Protein AF-A0A957E5J2-F1 (afdb_monomer)

Radius of gyration: 19.12 Å; Cα contacts (8 Å, |Δi|>4): 49; chains: 1; bounding box: 54×34×33 Å

Secondary structure (DSSP, 8-state):
--STHHHHHHHHHHHHHH--TT---------EEEE-SSSEEEE-TTT--TTS---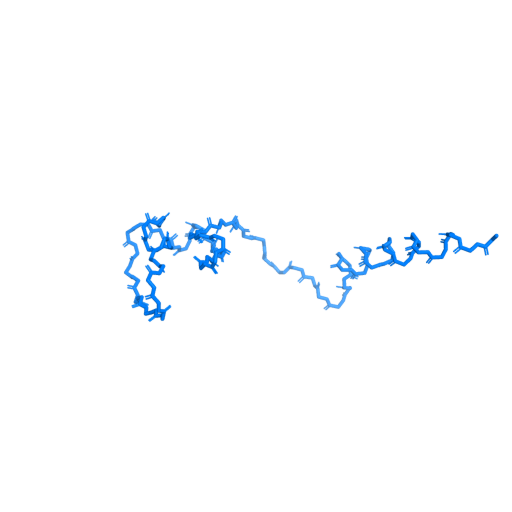---SSS--TTGGG-

Solvent-accessible surface area (backbone atoms only — not comparable to full-atom values): 4706 Å² total; per-residue (Å²): 144,84,71,74,72,62,57,58,54,51,54,51,51,56,52,48,73,75,53,45,89,90,60,75,84,89,75,90,75,67,76,44,80,31,34,49,94,89,52,55,50,77,42,45,66,92,80,51,48,67,87,54,90,73,92,83,83,86,83,86,84,81,57,45,37,76,78,60,72

pLDDT: mean 79.22, std 16.34, range [49.16, 95.81]

Foldseek 3Di:
DPPPVPVVVVVVVVVCVVCPVVDDDPDDADWDWWFDPVDIDIDRCVVDDLVDDDDDDDDDDGPRRNVRD

Sequence (69 aa):
MRQLHRVGKRIHWFIRKRIDPTFQTQIQRPLQKHGSKYGGWVIDPTSINADSIVYSFGVGEDISFDLSL

Mean predicted aligned error: 11.3 Å

Structure (mmCIF, N/CA/C/O backbone):
data_AF-A0A957E5J2-F1
#
_entry.id   AF-A0A957E5J2-F1
#
loop_
_atom_site.group_PDB
_atom_site.id
_atom_site.type_symbol
_atom_site.label_atom_id
_atom_site.label_alt_id
_atom_site.label_comp_id
_atom_site.label_asym_id
_atom_site.label_entity_id
_atom_site.label_seq_id
_atom_site.pdbx_PDB_ins_code
_atom_site.Cartn_x
_atom_site.Cartn_y
_atom_site.Cartn_z
_atom_site.occupancy
_atom_site.B_iso_or_equiv
_atom_site.auth_seq_id
_atom_site.auth_comp_id
_atom_site.auth_asym_id
_atom_site.auth_atom_id
_atom_site.pdbx_PDB_model_num
ATOM 1 N N . MET A 1 1 ? 40.091 19.949 10.836 1.00 52.34 1 MET A N 1
ATOM 2 C CA . MET A 1 1 ? 38.783 20.545 11.212 1.00 52.34 1 MET A CA 1
ATOM 3 C C . MET A 1 1 ? 37.844 20.695 10.000 1.00 52.34 1 MET A C 1
ATOM 5 O O . MET A 1 1 ? 37.609 21.804 9.542 1.00 52.34 1 MET A O 1
ATOM 9 N N . ARG A 1 2 ? 37.300 19.602 9.432 1.00 52.53 2 ARG A N 1
ATOM 10 C CA . ARG A 1 2 ? 36.343 19.694 8.295 1.00 52.53 2 ARG A CA 1
ATOM 11 C C . ARG A 1 2 ? 35.287 18.576 8.209 1.00 52.53 2 ARG A C 1
ATOM 13 O O . ARG A 1 2 ? 34.469 18.601 7.300 1.00 52.53 2 ARG A O 1
ATOM 20 N N . GLN A 1 3 ? 35.252 17.633 9.159 1.00 49.16 3 GLN A N 1
ATOM 21 C CA . GLN A 1 3 ? 34.264 16.537 9.165 1.00 49.16 3 GLN A CA 1
ATOM 22 C C . GLN A 1 3 ? 33.098 16.709 10.161 1.00 49.16 3 GLN A C 1
ATOM 24 O O . GLN A 1 3 ? 32.048 16.103 9.967 1.00 49.16 3 GLN A O 1
ATOM 29 N N . LEU A 1 4 ? 33.207 17.592 11.161 1.00 51.00 4 LEU A N 1
ATOM 30 C CA . LEU A 1 4 ? 32.170 17.776 12.197 1.00 51.00 4 LEU A CA 1
ATOM 31 C C . LEU A 1 4 ? 30.901 18.518 11.715 1.00 51.00 4 LEU A C 1
ATOM 33 O O . LEU A 1 4 ? 29.845 18.401 12.326 1.00 51.00 4 LEU A O 1
ATOM 37 N N . HIS A 1 5 ? 30.953 19.215 10.574 1.00 53.75 5 HIS A N 1
ATOM 38 C CA . HIS A 1 5 ? 29.831 20.021 10.062 1.00 53.75 5 HIS A CA 1
ATOM 39 C C . HIS A 1 5 ? 28.707 19.212 9.383 1.00 53.75 5 HIS A C 1
ATOM 41 O O . HIS A 1 5 ? 27.618 19.741 9.155 1.00 53.75 5 HIS A O 1
ATOM 47 N N . ARG A 1 6 ? 28.942 17.943 9.021 1.00 52.16 6 ARG A N 1
ATOM 48 C CA . ARG A 1 6 ? 27.946 17.120 8.302 1.00 52.16 6 ARG A CA 1
ATOM 49 C C . ARG A 1 6 ? 26.979 16.385 9.230 1.00 52.16 6 ARG A C 1
ATOM 51 O O . ARG A 1 6 ? 25.835 16.153 8.847 1.00 52.16 6 ARG A O 1
ATOM 58 N N 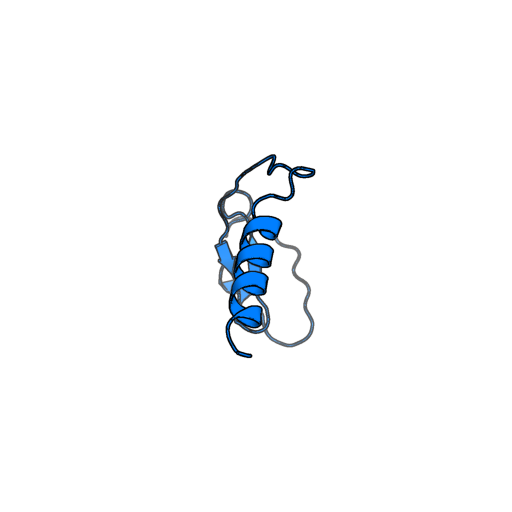. VAL A 1 7 ? 27.416 16.050 10.443 1.00 56.97 7 VAL A N 1
ATOM 59 C CA . VAL A 1 7 ? 26.610 15.290 11.412 1.00 56.97 7 VAL A CA 1
ATOM 60 C C . VAL A 1 7 ? 25.551 16.183 12.061 1.00 56.97 7 VAL A C 1
ATOM 62 O O . VAL A 1 7 ? 24.378 15.811 12.093 1.00 56.97 7 VAL A O 1
ATOM 65 N N . GLY A 1 8 ? 25.924 17.407 12.457 1.00 57.56 8 GLY A N 1
ATOM 66 C CA . GLY A 1 8 ? 24.996 18.372 13.058 1.00 57.56 8 GLY A CA 1
ATOM 67 C C . GLY A 1 8 ? 23.809 18.723 12.153 1.00 57.56 8 GLY A C 1
ATOM 68 O O . GLY A 1 8 ? 22.680 18.809 12.625 1.00 57.56 8 GLY A O 1
ATOM 69 N N . LYS A 1 9 ? 24.027 18.817 10.832 1.00 57.25 9 LYS A N 1
ATOM 70 C CA . LYS A 1 9 ? 22.946 19.064 9.861 1.00 57.25 9 LYS A CA 1
ATOM 71 C C . LYS A 1 9 ? 21.957 17.902 9.746 1.00 57.25 9 LYS A C 1
ATOM 73 O O . LYS A 1 9 ? 20.765 18.152 9.602 1.00 57.25 9 LYS A O 1
ATOM 78 N N . ARG A 1 10 ? 22.418 16.646 9.829 1.00 55.91 10 ARG A N 1
ATOM 79 C CA . ARG A 1 10 ? 21.526 15.470 9.812 1.00 55.91 10 ARG A CA 1
ATOM 80 C C . ARG A 1 10 ? 20.676 15.422 11.073 1.00 55.91 10 ARG A C 1
ATOM 82 O O . ARG A 1 10 ? 19.469 15.273 10.962 1.00 55.91 10 ARG A O 1
ATOM 89 N N . ILE A 1 11 ? 21.282 15.617 12.243 1.00 61.03 11 ILE A N 1
ATOM 90 C CA . ILE A 1 11 ? 20.563 15.638 13.526 1.00 61.03 11 ILE A CA 1
ATOM 91 C C . ILE A 1 11 ? 19.529 16.772 13.545 1.00 61.03 11 ILE A C 1
ATOM 93 O O . ILE A 1 11 ? 18.368 16.529 13.856 1.00 61.03 11 ILE A O 1
ATOM 97 N N . HIS A 1 12 ? 19.906 17.978 13.110 1.00 59.88 12 HIS A N 1
ATOM 98 C CA . HIS A 1 12 ? 18.984 19.108 12.970 1.00 59.88 12 HIS A CA 1
ATOM 99 C C . HIS A 1 12 ? 17.812 18.802 12.022 1.00 59.88 12 HIS A C 1
ATOM 101 O O . HIS A 1 12 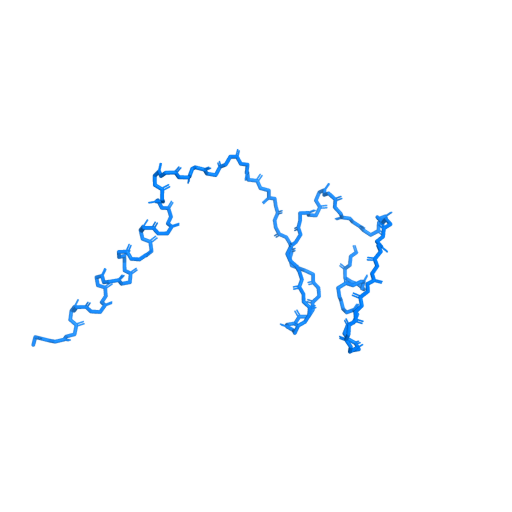? 16.665 19.101 12.342 1.00 59.88 12 HIS A O 1
ATOM 107 N N . TRP A 1 13 ? 18.081 18.164 10.879 1.00 57.38 13 TRP A N 1
ATOM 108 C CA . TRP A 1 13 ? 17.042 17.746 9.935 1.00 57.38 13 TRP A CA 1
ATOM 109 C C . TRP A 1 13 ? 16.100 16.689 10.534 1.00 57.38 13 TRP A C 1
ATOM 111 O O . TRP A 1 13 ? 14.888 16.797 10.372 1.00 57.38 13 TRP A O 1
ATOM 121 N N . PHE A 1 14 ? 16.628 15.716 11.286 1.00 56.69 14 PHE A N 1
ATOM 122 C CA . PHE A 1 14 ? 15.823 14.702 11.979 1.00 56.69 14 PHE A CA 1
ATOM 123 C C . PHE A 1 14 ? 14.950 15.291 13.096 1.00 56.69 14 PHE A C 1
ATOM 125 O O . PHE A 1 14 ? 13.802 14.877 13.245 1.00 56.69 14 PHE A O 1
ATOM 132 N N . ILE A 1 15 ? 15.456 16.274 13.845 1.00 60.19 15 ILE A N 1
ATOM 133 C CA . ILE A 1 15 ? 14.701 16.968 14.900 1.00 60.19 15 ILE A CA 1
ATOM 134 C C . ILE A 1 15 ? 13.587 17.823 14.282 1.00 60.19 15 ILE A C 1
ATOM 136 O O . ILE A 1 15 ? 12.439 17.742 14.709 1.00 60.19 15 ILE A O 1
ATOM 140 N N . ARG A 1 16 ? 13.893 18.579 13.221 1.00 56.75 16 ARG A N 1
ATOM 141 C CA . ARG A 1 16 ? 12.937 19.480 12.560 1.00 56.75 16 ARG A CA 1
ATOM 142 C C . ARG A 1 16 ? 11.830 18.746 11.796 1.00 56.75 16 ARG A C 1
ATOM 144 O O . ARG A 1 16 ? 10.728 19.263 11.708 1.00 56.75 16 ARG A O 1
ATOM 151 N N . LYS A 1 17 ? 12.079 17.538 11.273 1.00 53.56 17 LYS A N 1
ATOM 152 C CA . LYS A 1 17 ? 11.029 16.733 10.616 1.00 53.56 17 LYS A CA 1
ATOM 153 C C . LYS A 1 17 ? 10.067 16.048 11.592 1.00 53.56 17 LYS A C 1
ATOM 155 O O . LYS A 1 17 ? 8.958 15.717 11.193 1.00 53.56 17 LYS A O 1
ATOM 160 N N . ARG A 1 18 ? 10.496 15.790 12.834 1.00 52.16 18 ARG A N 1
ATOM 161 C CA . ARG A 1 18 ? 9.639 15.218 13.892 1.00 52.16 18 ARG A CA 1
ATOM 162 C C . ARG A 1 18 ? 8.857 16.274 14.668 1.00 52.16 18 ARG A C 1
ATOM 164 O O . ARG A 1 18 ? 7.897 15.927 15.342 1.00 52.16 18 ARG A O 1
ATOM 171 N N . ILE A 1 19 ? 9.304 17.523 14.606 1.00 56.50 19 ILE A N 1
ATOM 172 C CA . ILE A 1 19 ? 8.788 18.643 15.381 1.00 56.50 19 ILE A CA 1
ATOM 173 C C . ILE A 1 19 ? 8.646 19.807 14.405 1.00 56.50 19 ILE A C 1
ATOM 175 O O . ILE A 1 19 ? 9.434 20.750 14.441 1.00 56.50 19 ILE A O 1
ATOM 179 N N . ASP A 1 20 ? 7.698 19.719 13.475 1.00 61.47 20 ASP A N 1
ATOM 180 C CA . ASP A 1 20 ? 7.157 20.947 12.910 1.00 61.47 20 ASP A CA 1
ATOM 181 C C . ASP A 1 20 ? 6.101 21.426 13.916 1.00 61.47 20 ASP A C 1
ATOM 183 O O . ASP A 1 20 ? 5.001 20.877 13.941 1.00 61.47 20 ASP A O 1
ATOM 187 N N . PRO A 1 21 ? 6.419 22.364 14.832 1.00 58.91 21 PRO A N 1
ATOM 188 C CA . PRO A 1 21 ? 5.487 22.766 15.886 1.00 58.91 21 PRO A CA 1
ATOM 189 C C . PRO A 1 21 ? 4.218 23.411 15.318 1.00 58.9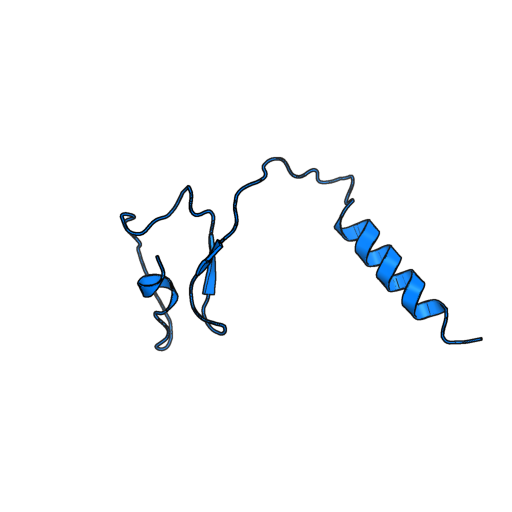1 21 PRO A C 1
ATOM 191 O O . PRO A 1 21 ? 3.251 23.597 16.052 1.00 58.91 21 PRO A O 1
ATOM 194 N N . THR A 1 22 ? 4.221 23.751 14.025 1.00 70.25 22 THR A N 1
ATOM 195 C CA . THR A 1 22 ? 3.058 24.297 13.331 1.00 70.25 22 THR A CA 1
ATOM 196 C C . THR A 1 22 ? 2.050 23.228 12.906 1.00 70.25 22 THR A C 1
ATOM 198 O O . THR A 1 22 ? 0.882 23.557 12.716 1.00 70.25 22 THR A O 1
ATOM 201 N N . PHE A 1 23 ? 2.448 21.951 12.839 1.00 68.44 23 P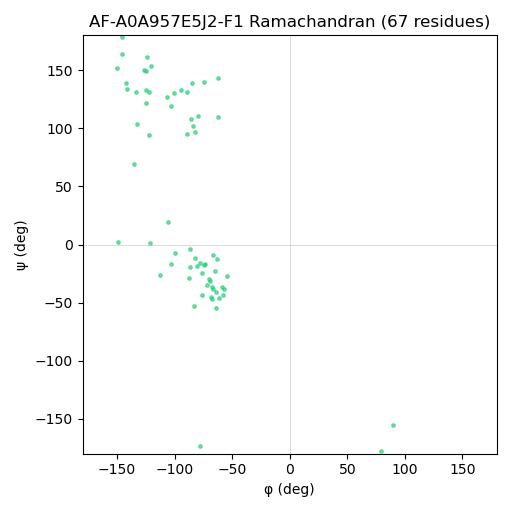HE A N 1
ATOM 202 C CA . PHE A 1 23 ? 1.576 20.851 12.429 1.00 68.44 23 PHE A CA 1
ATOM 203 C C . PHE A 1 23 ? 1.694 19.669 13.392 1.00 68.44 23 PHE A C 1
ATOM 205 O O . PHE A 1 23 ? 2.644 18.888 13.352 1.00 68.44 23 PHE A O 1
ATOM 212 N N . GLN A 1 24 ? 0.692 19.518 14.257 1.00 76.00 24 GLN A N 1
ATOM 213 C CA . GLN A 1 24 ? 0.547 18.328 15.091 1.00 76.00 24 GLN A CA 1
ATOM 214 C C . GLN A 1 24 ? -0.194 17.236 14.316 1.00 76.00 24 GLN A C 1
ATOM 216 O O . GLN A 1 24 ? -1.174 17.506 13.622 1.00 76.00 24 GLN A O 1
ATOM 221 N N . THR A 1 25 ? 0.253 15.987 14.449 1.00 83.88 25 THR A N 1
ATOM 222 C CA . THR A 1 25 ? -0.477 14.834 13.913 1.00 83.88 25 THR A CA 1
ATOM 223 C C . THR A 1 25 ? -1.841 14.742 14.590 1.00 83.88 25 THR A C 1
ATOM 225 O O . THR A 1 25 ? -1.923 14.388 15.763 1.00 83.88 25 THR A O 1
ATOM 228 N N . GLN A 1 26 ? -2.913 15.030 13.852 1.00 89.00 26 GLN A N 1
ATOM 229 C CA . GLN A 1 26 ? -4.270 14.984 14.399 1.00 89.00 26 GLN A CA 1
ATOM 230 C C . GLN A 1 26 ? -4.749 13.547 14.658 1.00 89.00 26 GLN A C 1
ATOM 232 O O . GLN A 1 26 ? -5.485 13.302 15.609 1.00 89.00 26 GLN A O 1
ATOM 237 N N . ILE A 1 27 ? -4.352 12.591 13.809 1.00 91.25 27 ILE A N 1
ATOM 238 C CA . ILE A 1 27 ? -4.795 11.193 13.877 1.00 91.25 27 ILE A CA 1
ATOM 239 C C . ILE A 1 27 ? -3.620 10.275 13.545 1.00 91.25 27 ILE A C 1
ATOM 241 O O . ILE A 1 27 ? -2.916 10.490 12.560 1.00 91.25 27 ILE A O 1
ATOM 245 N N . GLN A 1 28 ? -3.435 9.230 14.350 1.00 91.56 28 GLN A N 1
ATOM 246 C CA . GLN A 1 28 ? -2.535 8.121 14.040 1.00 91.56 28 GLN A CA 1
ATOM 247 C C . GLN A 1 28 ? -3.360 6.942 13.521 1.00 91.56 28 GLN A C 1
ATOM 249 O O . GLN A 1 28 ? -4.355 6.566 14.139 1.00 91.56 28 GLN A O 1
ATOM 254 N N . ARG A 1 29 ? -2.953 6.370 12.388 1.00 94.38 29 ARG A N 1
ATOM 255 C CA . ARG A 1 29 ? -3.590 5.204 11.765 1.00 94.38 29 ARG A CA 1
ATOM 256 C C . ARG A 1 29 ? -2.552 4.112 11.509 1.00 94.38 29 ARG A C 1
ATOM 258 O O . ARG A 1 29 ? -1.383 4.452 11.301 1.00 94.38 29 ARG A O 1
ATOM 265 N N . PRO A 1 30 ? -2.942 2.826 11.533 1.00 95.25 30 PRO A N 1
ATOM 266 C CA . PRO A 1 30 ? -2.062 1.769 11.063 1.00 95.25 30 PRO A CA 1
ATOM 267 C C . PRO A 1 30 ? -1.766 1.985 9.577 1.00 95.25 30 PRO A C 1
ATOM 269 O O . PRO A 1 30 ? -2.617 2.443 8.822 1.00 95.25 30 PRO A O 1
ATOM 272 N N . LEU A 1 31 ? -0.535 1.685 9.175 1.00 95.12 31 LEU A N 1
ATOM 273 C CA . LEU A 1 31 ? -0.070 1.854 7.804 1.00 95.12 31 LEU A CA 1
ATOM 274 C C . LEU A 1 31 ? 0.475 0.520 7.315 1.00 95.12 31 LEU A C 1
ATOM 276 O O . LEU A 1 31 ? 1.416 -0.015 7.906 1.00 95.12 31 LEU A O 1
ATOM 280 N N . GLN A 1 32 ? -0.090 0.011 6.228 1.00 95.81 32 GLN A N 1
ATOM 281 C CA . GLN A 1 32 ? 0.340 -1.231 5.604 1.00 95.81 32 GLN A CA 1
ATOM 282 C C . GLN A 1 32 ? 0.666 -0.987 4.137 1.00 95.81 32 GLN A C 1
ATOM 284 O O . GLN A 1 32 ? -0.083 -0.324 3.421 1.00 95.81 32 GLN A O 1
ATOM 289 N N . LYS A 1 33 ? 1.818 -1.498 3.692 1.00 95.25 33 LYS A N 1
ATOM 290 C CA . LYS A 1 33 ? 2.221 -1.415 2.290 1.00 95.25 33 LYS A CA 1
ATOM 291 C C . LYS A 1 33 ? 1.684 -2.623 1.522 1.00 95.25 33 LYS A C 1
ATOM 293 O O . LYS A 1 33 ? 1.930 -3.754 1.927 1.00 95.25 33 LYS A O 1
ATOM 298 N N . HIS A 1 34 ? 1.055 -2.350 0.388 1.00 94.19 34 HIS A N 1
ATOM 299 C CA . HIS A 1 34 ? 0.557 -3.316 -0.586 1.00 94.19 34 HIS A CA 1
ATOM 300 C C . HIS A 1 34 ? 1.211 -3.075 -1.951 1.00 94.19 34 HIS A C 1
ATOM 302 O O . HIS A 1 34 ? 1.634 -1.954 -2.250 1.00 94.19 34 HIS A O 1
ATOM 308 N N . GLY A 1 35 ? 1.314 -4.118 -2.771 1.00 93.31 35 GLY A N 1
ATOM 309 C CA . GLY A 1 35 ? 1.982 -4.072 -4.073 1.00 93.31 35 GLY A CA 1
ATOM 310 C C . GLY A 1 35 ? 3.513 -4.139 -4.039 1.00 93.31 35 GLY A C 1
ATOM 311 O O . GLY A 1 35 ? 4.159 -4.307 -2.998 1.00 93.31 35 GLY A O 1
ATOM 312 N N . SER A 1 36 ? 4.113 -4.045 -5.221 1.00 93.62 36 SER A N 1
ATOM 313 C CA . SER A 1 36 ? 5.523 -4.330 -5.453 1.00 93.62 36 SER A CA 1
ATOM 314 C C . SER A 1 36 ? 6.444 -3.191 -4.992 1.00 93.62 36 SER A C 1
ATOM 316 O O . SER A 1 36 ? 6.070 -2.202 -4.346 1.00 93.62 36 SER A O 1
ATOM 318 N N . LYS A 1 37 ? 7.737 -3.331 -5.296 1.00 93.00 37 LYS A N 1
ATOM 319 C CA . LYS A 1 37 ? 8.686 -2.223 -5.154 1.00 93.00 37 LYS A CA 1
ATOM 320 C C . LYS A 1 37 ? 8.435 -1.117 -6.190 1.00 93.00 37 LYS A C 1
ATOM 322 O O . LYS A 1 37 ? 8.719 0.035 -5.877 1.00 93.00 37 LYS A O 1
ATOM 327 N N . TYR A 1 38 ? 7.954 -1.473 -7.380 1.00 90.06 38 TYR A N 1
ATOM 328 C CA . TYR A 1 38 ? 7.687 -0.558 -8.490 1.00 90.06 38 TYR A CA 1
ATOM 329 C C . TYR A 1 38 ? 6.315 0.115 -8.346 1.00 90.06 38 TYR A C 1
ATOM 331 O O . TYR A 1 38 ? 6.248 1.341 -8.344 1.00 90.06 38 TYR A O 1
ATOM 339 N N . GLY A 1 39 ? 5.256 -0.676 -8.157 1.00 85.81 39 GLY A N 1
ATOM 340 C CA . GLY A 1 39 ? 3.875 -0.219 -8.025 1.00 85.81 39 GLY A CA 1
ATOM 341 C C . GLY A 1 39 ? 3.270 -0.677 -6.704 1.00 85.81 39 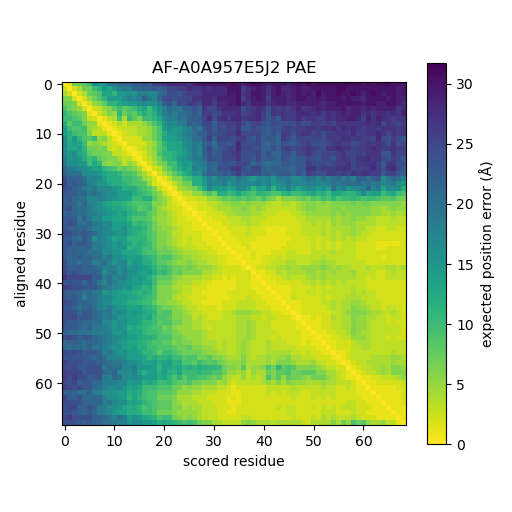GLY A C 1
ATOM 342 O O . GLY A 1 39 ? 2.762 -1.788 -6.599 1.00 85.81 39 GLY A O 1
ATOM 343 N N . GLY A 1 40 ? 3.337 0.171 -5.678 1.00 90.00 40 GLY A N 1
ATOM 344 C CA . GLY A 1 40 ? 2.777 -0.147 -4.370 1.00 90.00 40 GLY A CA 1
ATOM 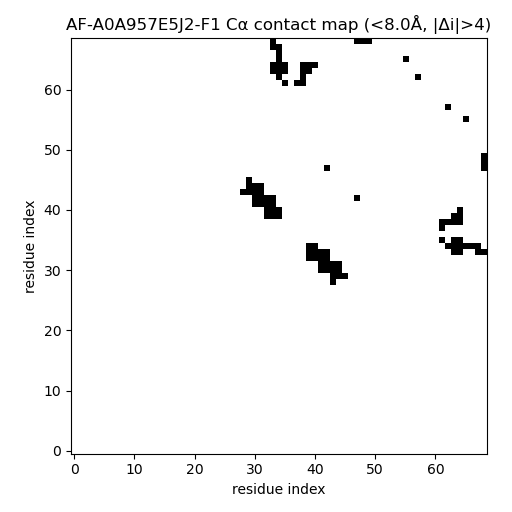345 C C . GLY A 1 40 ? 2.311 1.083 -3.606 1.00 90.00 40 GLY A C 1
ATOM 346 O O . GLY A 1 40 ? 2.858 2.176 -3.763 1.00 90.00 40 GLY A O 1
ATOM 347 N N . TRP A 1 41 ? 1.322 0.873 -2.745 1.00 91.38 41 TRP A N 1
ATOM 348 C CA . TRP A 1 41 ? 0.629 1.912 -1.991 1.00 91.38 41 TRP A CA 1
ATOM 349 C C . TRP A 1 41 ? 0.680 1.610 -0.499 1.00 91.38 41 TRP A C 1
ATOM 351 O O . TRP A 1 41 ? 0.727 0.452 -0.089 1.00 91.38 41 TRP A O 1
ATOM 361 N N . VAL A 1 42 ? 0.684 2.662 0.317 1.00 94.62 42 VAL A N 1
ATOM 362 C CA . VAL A 1 42 ? 0.531 2.540 1.769 1.00 94.62 42 VAL A CA 1
ATOM 363 C C . VAL A 1 42 ? -0.891 2.945 2.115 1.00 94.62 42 VAL A C 1
ATOM 365 O O . VAL A 1 42 ? -1.285 4.077 1.839 1.00 94.62 42 VAL A O 1
ATOM 368 N N . ILE A 1 43 ? -1.642 2.020 2.702 1.00 93.31 43 ILE A N 1
ATOM 369 C CA . ILE A 1 43 ? -3.058 2.189 3.032 1.00 93.31 43 ILE A CA 1
ATOM 370 C C . ILE A 1 43 ? -3.300 1.950 4.523 1.00 93.31 43 ILE A C 1
ATOM 372 O O . ILE A 1 43 ? -2.474 1.340 5.208 1.00 93.31 43 ILE A O 1
ATOM 376 N N . ASP A 1 44 ? -4.435 2.442 5.016 1.00 95.06 44 ASP A N 1
ATOM 377 C CA . ASP A 1 44 ? -4.957 2.079 6.332 1.00 95.06 44 ASP A CA 1
ATOM 378 C C . ASP A 1 44 ? -5.784 0.784 6.200 1.00 95.06 44 ASP A C 1
ATOM 380 O O . ASP A 1 44 ? -6.900 0.836 5.661 1.00 95.06 44 ASP A O 1
ATOM 384 N N . PRO A 1 45 ? -5.279 -0.367 6.693 1.00 93.19 45 PRO A N 1
ATOM 385 C CA . PRO A 1 45 ? -5.941 -1.664 6.535 1.00 93.19 45 PRO A CA 1
ATOM 386 C C . PRO A 1 45 ? -7.270 -1.764 7.300 1.00 93.19 45 PRO A C 1
ATOM 388 O O . PRO A 1 45 ? -8.013 -2.723 7.128 1.00 93.19 45 PRO A O 1
ATOM 391 N N . THR A 1 46 ? -7.594 -0.789 8.157 1.00 94.38 46 THR A N 1
ATOM 392 C CA . THR A 1 46 ? -8.894 -0.736 8.846 1.00 94.38 46 THR A CA 1
ATOM 393 C C . THR A 1 46 ? -9.999 -0.125 7.985 1.00 94.38 46 THR A C 1
ATOM 395 O O . THR A 1 46 ? -11.169 -0.209 8.350 1.00 94.38 46 THR A O 1
ATOM 398 N N . SER A 1 47 ? -9.641 0.486 6.850 1.00 91.94 47 SER A N 1
ATOM 399 C CA . SER A 1 47 ? -10.570 1.177 5.945 1.00 91.94 47 SER A CA 1
ATOM 400 C C . SER A 1 47 ? -10.739 0.509 4.582 1.00 91.94 47 SER A C 1
ATOM 402 O O . SER A 1 47 ? -11.782 0.682 3.958 1.00 91.94 47 SER A O 1
ATOM 404 N N . ILE A 1 48 ? -9.732 -0.240 4.126 1.00 90.81 48 ILE A N 1
ATOM 405 C CA . ILE A 1 48 ? -9.731 -0.966 2.854 1.00 90.81 48 ILE A CA 1
ATOM 406 C C . ILE A 1 48 ? -9.206 -2.375 3.136 1.00 90.81 48 ILE A C 1
ATOM 408 O O . ILE A 1 48 ? -8.181 -2.530 3.800 1.00 90.81 48 ILE A O 1
ATOM 412 N N . ASN A 1 49 ? -9.917 -3.382 2.638 1.00 89.69 49 ASN A N 1
ATOM 413 C CA . ASN A 1 49 ? -9.620 -4.804 2.814 1.00 89.69 49 ASN A CA 1
ATOM 414 C C . ASN A 1 49 ? -10.012 -5.610 1.558 1.00 89.69 49 ASN A C 1
ATOM 416 O O . ASN A 1 49 ? -10.571 -5.045 0.617 1.00 89.69 49 ASN A O 1
ATOM 420 N N . ALA A 1 50 ? -9.767 -6.922 1.571 1.00 89.88 50 ALA A N 1
ATOM 421 C CA . ALA A 1 50 ? -10.100 -7.848 0.484 1.00 89.88 50 ALA A CA 1
ATOM 422 C C . ALA A 1 50 ? -11.576 -7.826 0.032 1.00 89.88 50 ALA A C 1
ATOM 424 O O . ALA A 1 50 ? -11.870 -8.127 -1.122 1.00 89.88 50 ALA A O 1
ATOM 425 N N . ASP A 1 51 ? -12.509 -7.452 0.914 1.00 91.75 51 ASP A N 1
ATOM 426 C CA . ASP A 1 51 ? -13.945 -7.391 0.606 1.00 91.75 51 ASP A CA 1
ATOM 427 C C . ASP A 1 51 ? -14.366 -6.043 -0.012 1.00 91.75 51 ASP A C 1
ATOM 429 O O . ASP A 1 51 ? -15.532 -5.828 -0.356 1.00 91.75 51 ASP A O 1
ATOM 433 N N . SER A 1 52 ? -13.438 -5.094 -0.126 1.00 91.38 52 SER A N 1
ATOM 434 C CA . SER A 1 52 ? -13.715 -3.751 -0.630 1.00 91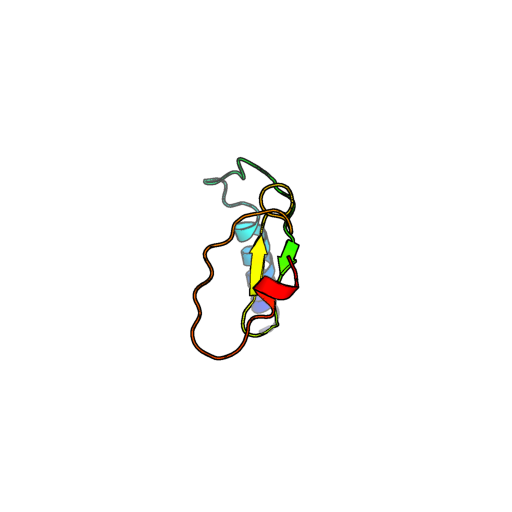.38 52 SER A CA 1
ATOM 435 C C . SER A 1 52 ? -13.9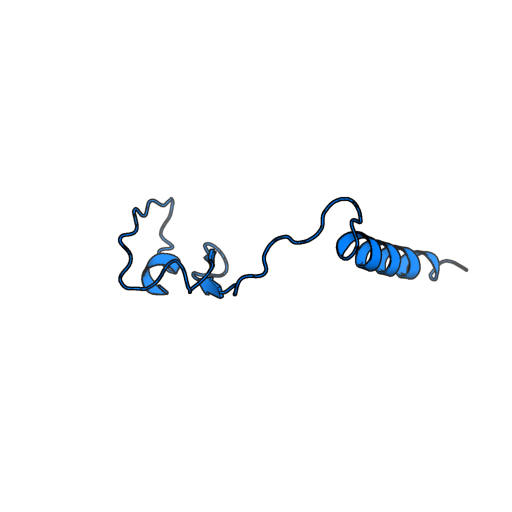10 -3.746 -2.147 1.00 91.38 52 SER A C 1
ATOM 437 O O . SER A 1 52 ? -13.164 -4.372 -2.895 1.00 91.38 52 SER A O 1
ATOM 439 N N . ILE A 1 53 ? -14.878 -2.962 -2.632 1.00 90.62 53 ILE A N 1
ATOM 440 C CA . ILE A 1 53 ? -15.041 -2.722 -4.071 1.00 90.62 53 ILE A CA 1
ATOM 441 C C . ILE A 1 53 ? -14.020 -1.668 -4.501 1.00 90.62 53 ILE A C 1
ATOM 443 O O . ILE A 1 53 ? -14.141 -0.493 -4.150 1.00 90.62 53 ILE A O 1
ATOM 447 N N . VAL A 1 54 ? -13.021 -2.086 -5.276 1.00 85.06 54 VAL A N 1
ATOM 448 C CA . VAL A 1 54 ? -11.940 -1.219 -5.756 1.00 85.06 54 VAL A CA 1
ATOM 449 C C . VAL A 1 54 ? -12.127 -0.918 -7.239 1.00 85.06 54 VAL A C 1
ATOM 451 O O . VAL A 1 54 ? -12.229 -1.823 -8.064 1.00 85.06 54 VAL A O 1
ATOM 454 N N . TYR A 1 55 ? -12.130 0.369 -7.593 1.00 87.44 55 TYR A N 1
ATOM 455 C CA . TYR A 1 55 ? -12.032 0.788 -8.989 1.00 87.44 55 TYR A CA 1
ATOM 456 C C . TYR A 1 55 ? -10.559 0.940 -9.370 1.00 87.44 55 TYR A C 1
ATOM 458 O O . TYR A 1 55 ? -9.938 1.970 -9.101 1.00 87.44 55 TYR A O 1
ATOM 466 N N . SER A 1 56 ? -9.995 -0.118 -9.950 1.00 84.06 56 SER A N 1
ATOM 467 C CA . SER A 1 56 ? -8.580 -0.182 -10.308 1.00 84.06 56 SER A CA 1
ATOM 468 C C . SER A 1 56 ? -8.352 0.238 -11.759 1.00 84.06 56 SER A C 1
ATOM 470 O O . SER A 1 56 ? -9.058 -0.197 -12.670 1.00 84.06 56 SER A O 1
ATOM 472 N N . PHE A 1 57 ? -7.362 1.101 -11.976 1.00 84.38 57 PHE A N 1
ATOM 473 C CA . PHE A 1 57 ? -6.882 1.485 -13.299 1.00 84.38 57 PHE A CA 1
ATOM 474 C C . PHE A 1 57 ? -5.363 1.642 -13.248 1.00 84.38 57 PHE A C 1
ATOM 476 O O . PHE A 1 57 ? -4.813 2.182 -12.288 1.00 84.38 57 PHE A O 1
ATOM 483 N N . GLY A 1 58 ? -4.678 1.171 -14.286 1.00 79.81 58 GLY A N 1
ATOM 484 C CA . GLY A 1 58 ? -3.222 1.107 -14.297 1.00 79.81 58 GLY A CA 1
ATOM 485 C C . GLY A 1 58 ? -2.625 1.351 -15.674 1.00 79.81 58 GLY A C 1
ATOM 486 O O . GLY A 1 58 ? -3.307 1.290 -16.696 1.00 79.81 58 GLY A O 1
ATOM 487 N N . VAL A 1 59 ? -1.324 1.635 -15.678 1.00 80.88 59 VAL A N 1
ATOM 488 C CA . VAL A 1 59 ? -0.480 1.697 -16.874 1.00 80.88 59 VAL A CA 1
ATOM 489 C C . VAL A 1 59 ? 0.651 0.692 -16.676 1.00 80.88 59 VAL A C 1
ATOM 491 O O . VAL A 1 59 ? 1.298 0.695 -15.631 1.00 80.88 59 VAL A O 1
ATOM 494 N N . GLY A 1 60 ? 0.893 -0.155 -17.676 1.00 88.38 60 GLY A N 1
ATOM 495 C CA . GLY A 1 60 ? 1.819 -1.283 -17.561 1.00 88.38 60 GLY A CA 1
ATOM 496 C C . GLY A 1 60 ? 1.126 -2.556 -17.068 1.00 88.38 60 GLY A C 1
ATOM 497 O O . GLY A 1 60 ? -0.072 -2.725 -17.271 1.00 88.38 60 GLY A O 1
ATOM 498 N N . GLU A 1 61 ? 1.898 -3.456 -16.455 1.00 91.00 61 GLU A N 1
ATOM 499 C CA . GLU A 1 61 ? 1.477 -4.843 -16.172 1.00 91.00 61 GLU A CA 1
ATOM 500 C C . GLU A 1 61 ? 1.509 -5.212 -14.674 1.00 91.00 61 GLU A C 1
ATOM 502 O O . GLU A 1 61 ? 1.214 -6.345 -14.303 1.00 91.00 61 GLU A O 1
ATOM 507 N N . ASP A 1 62 ? 1.877 -4.279 -13.789 1.00 92.56 62 ASP A N 1
ATOM 508 C CA . ASP A 1 62 ? 1.984 -4.550 -12.351 1.00 92.56 62 ASP A CA 1
ATOM 509 C C . ASP A 1 62 ? 0.624 -4.417 -11.645 1.00 92.56 62 ASP A C 1
ATOM 511 O O . ASP A 1 62 ? 0.184 -3.311 -11.338 1.00 92.56 62 ASP A O 1
ATOM 515 N N . ILE A 1 63 ? -0.005 -5.560 -11.360 1.00 92.19 63 ILE A N 1
ATOM 516 C CA . ILE A 1 63 ? -1.261 -5.685 -10.591 1.00 92.19 63 ILE A CA 1
ATOM 517 C C . ILE A 1 63 ? -1.033 -6.223 -9.168 1.00 92.19 63 ILE A C 1
ATOM 519 O O . ILE A 1 63 ? -1.927 -6.779 -8.531 1.00 92.19 63 ILE A O 1
ATOM 523 N N . SER A 1 64 ? 0.199 -6.135 -8.658 1.00 92.94 64 SER A N 1
ATOM 524 C CA . SER A 1 64 ? 0.553 -6.717 -7.355 1.00 92.94 64 SER A CA 1
ATOM 525 C C . SER A 1 64 ? -0.167 -6.063 -6.176 1.00 92.94 64 SER A C 1
ATOM 527 O O . SER A 1 64 ? -0.285 -6.688 -5.125 1.00 92.94 64 SER A O 1
ATOM 529 N N . PHE A 1 65 ? -0.638 -4.822 -6.328 1.00 90.31 65 PHE A N 1
ATOM 530 C CA . PHE A 1 65 ? -1.478 -4.169 -5.328 1.00 90.31 65 PHE A CA 1
ATOM 531 C C . PHE A 1 65 ? -2.809 -4.909 -5.182 1.00 90.31 65 PHE A C 1
ATOM 533 O O . PHE A 1 65 ? -3.115 -5.369 -4.083 1.00 90.31 65 PHE A O 1
ATOM 540 N N . ASP A 1 66 ? -3.524 -5.097 -6.291 1.00 90.06 66 ASP A N 1
ATOM 541 C CA . ASP A 1 66 ? -4.832 -5.751 -6.377 1.00 90.06 66 ASP A CA 1
ATOM 542 C C . ASP A 1 66 ? -4.795 -7.180 -5.823 1.00 90.06 66 ASP A C 1
ATOM 544 O O . ASP A 1 66 ? -5.710 -7.599 -5.127 1.00 90.06 66 ASP A O 1
ATOM 548 N N . LEU A 1 67 ? -3.705 -7.912 -6.075 1.00 91.56 67 LEU A N 1
ATOM 549 C CA . LEU A 1 67 ? -3.509 -9.275 -5.566 1.00 91.56 67 LEU A CA 1
ATOM 550 C C . LEU A 1 67 ? -3.169 -9.350 -4.071 1.00 91.56 67 LEU A C 1
ATOM 552 O O . LEU A 1 67 ? -3.212 -10.433 -3.492 1.00 91.56 67 LEU A O 1
ATOM 556 N N . SER A 1 68 ? -2.731 -8.246 -3.465 1.00 91.56 68 SER A N 1
ATOM 557 C CA . SER A 1 68 ? -2.232 -8.230 -2.083 1.00 91.56 68 SER A CA 1
ATOM 558 C C . SER A 1 68 ? -3.250 -7.744 -1.054 1.00 91.56 68 SER A C 1
ATOM 560 O O . SER A 1 68 ? -2.928 -7.738 0.135 1.00 91.56 68 SER A O 1
ATOM 562 N N . LEU A 1 69 ? -4.404 -7.260 -1.513 1.00 86.56 69 LEU A N 1
ATOM 563 C CA . LEU A 1 69 ? -5.510 -6.739 -0.709 1.00 86.56 69 LEU A CA 1
ATOM 564 C C . LEU A 1 69 ? -6.370 -7.865 -0.135 1.00 86.56 69 LEU A C 1
ATOM 566 O O . LEU A 1 69 ? -6.765 -7.712 1.043 1.00 86.56 69 LEU A O 1
#